Protein AF-A0A537W1S1-F1 (afdb_monomer)

Sequence (57 aa):
MTLHAGAYEVGVRELHDRLSEHLERVERGGEVVVTRRGRPIARLSAIDEQDPMQDLI

Radius of gyration: 12.82 Å; Cα contacts (8 Å, |Δi|>4): 68; chains: 1; bounding box: 22×29×35 Å

pLDDT: mean 82.07, std 18.46, range [32.5, 97.62]

Foldseek 3Di:
DPDPQPEDEDEPVRCVVPVVVVVVCQCVFHKYFYDHPNHTDDIGHHDDDDPVVVPPD

Mean predicted aligned error: 7.98 Å

Nearest PDB structures (foldseek):
  6jqy-assembly1_A  TM=9.419E-01  e=6.224E-04  Mycobacterium tuberculosis CDC1551
  3hs2-assembly4_H  TM=9.146E-01  e=1.484E-02  Punavirus P1
  2odk-assembly2_D  TM=8.709E-01  e=1.206E-02  Nitrosomonas europaea
  3hs2-assembly1_B  TM=9.073E-01  e=2.404E-02  Punavirus P1
  3uw6-assembly1_B  TM=5.266E-01  e=1.142E+00  Geobacillus stearothermophilus

Secondary structure (DSSP, 8-state):
-------EEEEHHHHHHTHHHHHHHHHTT-EEEEEETTEEEEEEE---S--TTTT--

Solvent-accessible surface area (backbone atoms only — not comparable to full-atom values): 3609 Å² total; per-residue (Å²): 137,83,80,77,71,75,62,45,81,40,42,59,66,58,44,6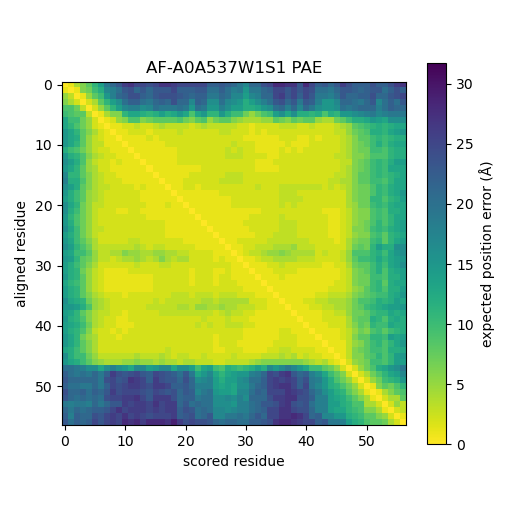5,78,42,41,69,67,54,48,57,42,15,67,72,70,31,37,38,35,33,18,59,95,88,37,80,76,49,74,48,58,49,90,66,103,69,61,83,76,72,77,78,119

Structure (mmCIF, N/CA/C/O backbone):
data_AF-A0A537W1S1-F1
#
_entry.id   AF-A0A537W1S1-F1
#
loop_
_atom_site.group_PDB
_atom_site.id
_atom_site.type_symbol
_atom_site.label_atom_id
_atom_site.label_alt_id
_atom_site.label_comp_id
_atom_site.label_asym_id
_atom_site.label_entity_id
_atom_site.label_seq_id
_atom_site.pdbx_PDB_ins_code
_atom_site.Cartn_x
_atom_site.Cartn_y
_atom_site.Cartn_z
_atom_site.occupancy
_atom_site.B_iso_or_equiv
_atom_site.auth_seq_id
_atom_site.auth_comp_id
_atom_site.auth_asym_id
_atom_site.auth_atom_id
_atom_site.pdbx_PDB_model_num
ATOM 1 N N . MET A 1 1 ? -7.920 -22.334 -10.244 1.00 32.50 1 MET A N 1
ATOM 2 C CA . MET A 1 1 ? -7.538 -21.832 -8.907 1.00 32.50 1 MET A CA 1
ATOM 3 C C . MET A 1 1 ? -6.570 -20.682 -9.117 1.00 32.50 1 MET A C 1
ATOM 5 O O . MET A 1 1 ? -5.384 -20.931 -9.268 1.00 32.50 1 MET A O 1
ATOM 9 N N . THR A 1 2 ? -7.057 -19.449 -9.233 1.00 39.78 2 THR A N 1
ATOM 10 C CA . THR A 1 2 ? -6.182 -18.278 -9.398 1.00 39.78 2 THR A CA 1
ATOM 11 C C . THR A 1 2 ? -5.906 -17.738 -7.999 1.00 39.78 2 THR A C 1
ATOM 13 O O . THR A 1 2 ? -6.832 -17.335 -7.291 1.00 39.78 2 T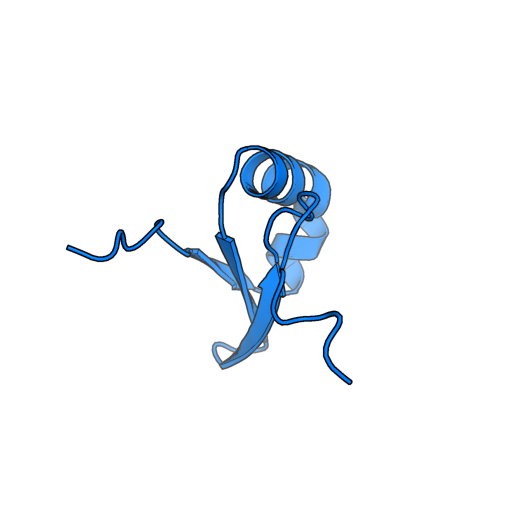HR A O 1
ATOM 16 N N . LEU A 1 3 ? -4.659 -17.902 -7.556 1.00 47.31 3 LEU A N 1
ATOM 17 C CA . LEU A 1 3 ? -4.192 -17.619 -6.201 1.00 47.31 3 LEU A CA 1
ATOM 18 C C . LEU A 1 3 ? -4.551 -16.182 -5.810 1.00 47.31 3 LEU A C 1
ATOM 20 O O . LEU A 1 3 ? -4.073 -15.229 -6.414 1.00 47.31 3 LEU A O 1
ATOM 24 N N . HIS A 1 4 ? -5.394 -16.042 -4.788 1.00 48.34 4 HIS A N 1
ATOM 25 C CA . HIS A 1 4 ? 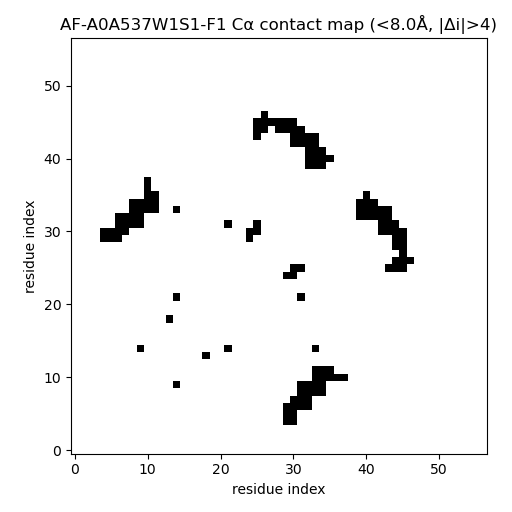-5.537 -14.791 -4.058 1.00 48.34 4 HIS A CA 1
ATOM 26 C C . HIS A 1 4 ? -4.261 -14.635 -3.226 1.00 48.34 4 HIS A C 1
ATOM 28 O O . HIS A 1 4 ? -4.205 -15.090 -2.083 1.00 48.34 4 HIS A O 1
ATOM 34 N N . ALA A 1 5 ? -3.201 -14.079 -3.814 1.00 56.25 5 ALA A N 1
ATOM 35 C CA . ALA A 1 5 ? -2.100 -13.560 -3.016 1.00 56.25 5 ALA A CA 1
ATOM 36 C C . ALA A 1 5 ? -2.710 -12.482 -2.107 1.00 56.25 5 ALA A C 1
ATOM 38 O O . ALA A 1 5 ? -3.342 -11.549 -2.595 1.00 56.25 5 ALA A O 1
ATOM 39 N N . GLY A 1 6 ? -2.663 -12.701 -0.792 1.00 65.62 6 GLY A N 1
ATOM 40 C CA . GLY A 1 6 ? -3.426 -11.936 0.192 1.00 65.62 6 GLY A CA 1
ATOM 41 C C . GLY A 1 6 ? -3.030 -10.464 0.220 1.00 65.62 6 GLY A C 1
ATOM 42 O O . GLY A 1 6 ? -2.138 -10.079 0.975 1.00 65.62 6 GLY A O 1
ATOM 43 N N . ALA A 1 7 ? -3.708 -9.649 -0.584 1.00 76.38 7 ALA A N 1
ATOM 44 C CA . ALA A 1 7 ? -3.618 -8.205 -0.502 1.00 76.38 7 ALA A CA 1
ATOM 45 C C . ALA A 1 7 ? -4.182 -7.752 0.851 1.00 76.38 7 ALA A C 1
ATOM 47 O O . ALA A 1 7 ? -5.289 -8.143 1.229 1.00 76.38 7 ALA A O 1
ATOM 48 N N . TYR A 1 8 ? -3.419 -6.948 1.589 1.00 89.75 8 TYR A N 1
ATOM 49 C CA . TYR A 1 8 ? -3.868 -6.365 2.855 1.00 89.75 8 TYR A CA 1
ATOM 50 C C . TYR A 1 8 ? -3.949 -4.845 2.749 1.00 89.75 8 TYR A C 1
ATOM 52 O O . TYR A 1 8 ? -3.226 -4.217 1.974 1.00 89.75 8 TYR A O 1
ATOM 60 N N . GLU A 1 9 ? -4.860 -4.253 3.518 1.00 93.81 9 GLU A N 1
ATOM 61 C CA . GLU A 1 9 ? -5.120 -2.819 3.479 1.00 93.81 9 GLU A CA 1
ATOM 62 C C . GLU A 1 9 ? -4.304 -2.070 4.529 1.00 93.81 9 GLU A C 1
ATOM 64 O O . GLU A 1 9 ? -4.241 -2.472 5.690 1.00 93.81 9 GLU A O 1
ATOM 69 N N . VAL A 1 10 ? -3.725 -0.941 4.127 1.00 95.94 10 VAL A N 1
ATOM 70 C CA . VAL A 1 10 ? -2.986 -0.030 5.004 1.00 95.94 10 VAL A CA 1
ATOM 71 C C . VAL A 1 10 ? -3.427 1.401 4.734 1.00 95.94 10 VAL A C 1
ATOM 73 O O . VAL A 1 10 ? -3.556 1.832 3.588 1.00 95.94 10 VAL A O 1
ATOM 76 N N . GLY A 1 11 ? -3.651 2.176 5.793 1.00 97.19 11 GLY A N 1
ATOM 77 C CA . GLY A 1 11 ? -3.940 3.602 5.664 1.00 97.19 11 GLY A CA 1
ATOM 78 C C . GLY A 1 11 ? -2.697 4.406 5.270 1.00 97.19 11 GLY A C 1
ATOM 79 O O . GLY A 1 11 ? -1.600 4.099 5.713 1.00 97.19 11 GLY A O 1
ATOM 80 N N . VAL A 1 12 ? -2.857 5.508 4.527 1.00 96.50 12 VAL A N 1
ATOM 81 C CA . VAL A 1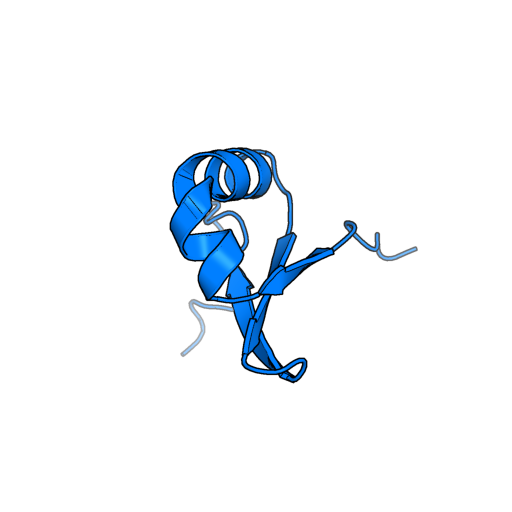 12 ? -1.733 6.383 4.104 1.00 96.50 12 VAL A CA 1
ATOM 82 C C . VAL A 1 12 ? -0.804 6.789 5.259 1.00 96.50 12 VAL A C 1
ATOM 84 O O . VAL A 1 12 ? 0.400 6.898 5.061 1.00 96.50 12 VAL A O 1
ATOM 87 N N . ARG A 1 13 ? -1.350 7.019 6.460 1.00 95.81 13 ARG A N 1
ATOM 88 C CA . ARG A 1 13 ? -0.548 7.374 7.643 1.00 95.81 13 ARG A CA 1
ATOM 89 C C . ARG A 1 13 ? 0.312 6.210 8.129 1.00 95.81 13 ARG A C 1
ATOM 91 O O . ARG A 1 13 ? 1.500 6.388 8.333 1.00 95.81 13 ARG A O 1
ATOM 98 N N . GLU A 1 14 ? -0.279 5.027 8.254 1.00 95.38 14 GLU A N 1
ATOM 99 C CA . GLU A 1 14 ? 0.444 3.827 8.678 1.00 95.38 14 GLU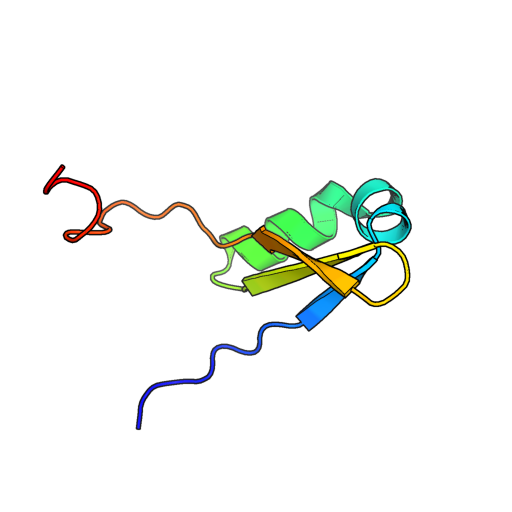 A CA 1
ATOM 100 C C . GLU A 1 14 ? 1.489 3.407 7.641 1.00 95.38 14 GLU A C 1
ATOM 102 O O . GLU A 1 14 ? 2.621 3.102 8.007 1.00 95.38 14 GLU A O 1
ATOM 107 N N . LEU A 1 15 ? 1.155 3.521 6.348 1.00 95.56 15 LEU A N 1
ATOM 108 C CA . LEU A 1 15 ? 2.113 3.302 5.267 1.00 95.56 15 LEU A CA 1
ATOM 109 C C . LEU A 1 15 ? 3.319 4.231 5.393 1.00 95.56 15 LEU A C 1
ATOM 111 O O . LEU A 1 15 ? 4.441 3.795 5.187 1.00 95.56 15 LEU A O 1
ATOM 115 N N . HIS A 1 16 ? 3.096 5.507 5.708 1.00 95.50 16 HIS A N 1
ATOM 116 C CA . HIS A 1 16 ? 4.174 6.473 5.888 1.00 95.50 16 HIS A CA 1
ATOM 117 C C . HIS A 1 16 ? 5.038 6.142 7.114 1.00 95.50 16 HIS A C 1
ATOM 119 O O . HIS A 1 16 ? 6.263 6.166 7.024 1.00 95.50 16 HIS A O 1
ATOM 125 N N . ASP A 1 17 ? 4.413 5.795 8.239 1.00 97.62 17 ASP A N 1
ATOM 126 C CA . ASP A 1 17 ? 5.114 5.528 9.499 1.00 97.62 17 ASP A CA 1
ATOM 127 C C . ASP A 1 17 ? 5.931 4.224 9.465 1.00 97.62 17 ASP A C 1
ATOM 129 O O . ASP A 1 17 ? 6.911 4.093 10.200 1.00 97.62 17 ASP A O 1
ATOM 133 N N . ARG A 1 18 ? 5.549 3.258 8.617 1.00 96.25 18 ARG A N 1
ATOM 134 C CA . ARG A 1 18 ? 6.195 1.936 8.498 1.00 96.25 18 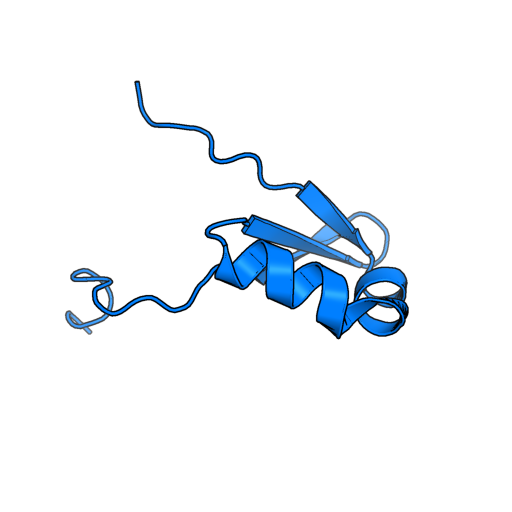ARG A CA 1
ATOM 135 C C . ARG A 1 18 ? 6.518 1.544 7.059 1.00 96.25 18 ARG A C 1
ATOM 137 O O . ARG A 1 18 ? 6.456 0.369 6.698 1.00 96.25 18 ARG A O 1
ATOM 144 N N . LEU A 1 19 ? 6.886 2.523 6.234 1.00 94.81 19 LEU A N 1
ATOM 145 C CA . LEU A 1 19 ? 7.060 2.323 4.793 1.00 94.81 19 LEU A CA 1
ATOM 146 C C . LEU A 1 19 ? 7.996 1.156 4.468 1.00 94.81 19 LEU A C 1
ATOM 148 O O . LEU A 1 19 ? 7.620 0.281 3.694 1.00 94.81 19 LEU A O 1
ATOM 152 N N . SER A 1 20 ? 9.174 1.109 5.092 1.00 96.00 20 SER A N 1
ATOM 153 C CA . SER A 1 20 ? 10.173 0.070 4.823 1.00 96.00 20 SER A CA 1
ATOM 154 C C . SER A 1 20 ? 9.650 -1.344 5.093 1.00 96.00 20 SER A C 1
ATOM 156 O O . SER A 1 20 ? 9.835 -2.220 4.259 1.00 96.00 20 SER A O 1
ATOM 158 N N . GLU A 1 21 ? 8.926 -1.565 6.197 1.00 94.75 21 GLU A N 1
ATOM 159 C CA . GLU A 1 21 ? 8.357 -2.883 6.536 1.00 94.75 21 GLU A CA 1
ATOM 160 C C . GLU A 1 21 ? 7.331 -3.340 5.487 1.00 94.75 21 GLU A C 1
ATOM 162 O O . GLU A 1 21 ? 7.289 -4.508 5.082 1.00 94.75 21 GLU A O 1
ATOM 167 N N . HIS A 1 22 ? 6.497 -2.407 5.022 1.00 94.19 22 HIS A N 1
ATOM 168 C CA . HIS A 1 22 ? 5.522 -2.692 3.978 1.00 94.19 22 HIS A CA 1
ATOM 169 C C . HIS A 1 22 ? 6.203 -2.987 2.638 1.00 94.19 22 HIS A C 1
ATOM 171 O O . HIS A 1 22 ? 5.790 -3.931 1.964 1.00 94.19 22 HIS A O 1
ATOM 177 N N . LEU A 1 23 ? 7.253 -2.240 2.279 1.00 92.62 23 LEU A N 1
ATOM 178 C CA . LEU A 1 23 ? 8.032 -2.467 1.060 1.00 92.62 23 LEU A CA 1
ATOM 179 C C . LEU A 1 23 ? 8.742 -3.824 1.076 1.00 92.62 23 LEU A C 1
ATOM 181 O O . LEU A 1 23 ? 8.604 -4.565 0.114 1.00 92.62 23 LEU A O 1
ATOM 185 N N . GLU A 1 24 ? 9.372 -4.228 2.179 1.00 93.12 24 GLU A N 1
ATOM 186 C CA . GLU A 1 24 ? 9.992 -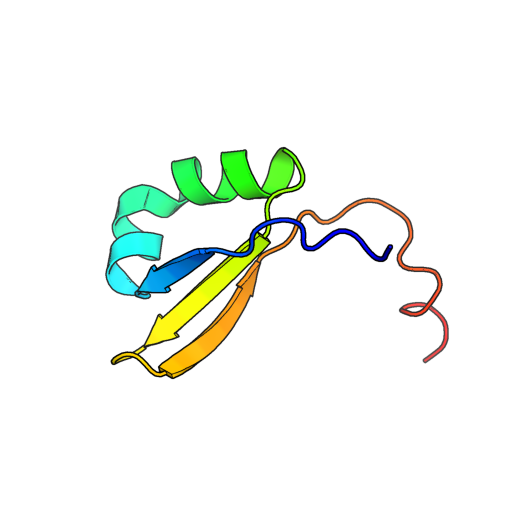5.560 2.292 1.00 93.1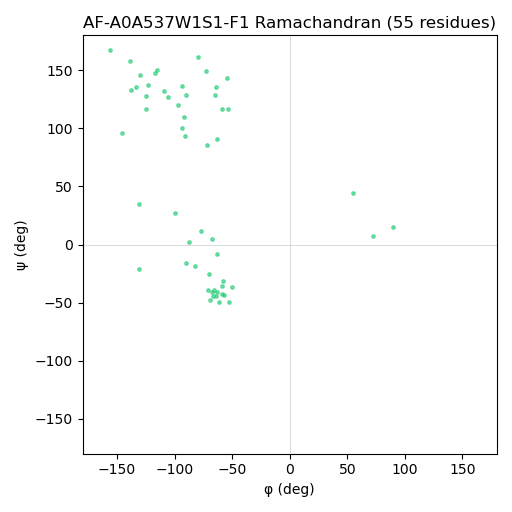2 24 GLU A CA 1
ATOM 187 C C . GLU A 1 24 ? 8.983 -6.697 2.079 1.00 93.12 24 GLU A C 1
ATOM 189 O O . GLU A 1 24 ? 9.304 -7.764 1.550 1.00 93.12 24 GLU A O 1
ATOM 194 N N . ARG A 1 25 ? 7.736 -6.510 2.532 1.00 89.44 25 ARG A N 1
ATOM 195 C CA . ARG A 1 25 ? 6.670 -7.489 2.297 1.00 89.44 25 ARG A CA 1
ATOM 196 C C . ARG A 1 25 ? 6.241 -7.499 0.834 1.00 89.44 25 ARG A C 1
ATOM 198 O O . ARG A 1 25 ? 5.971 -8.576 0.310 1.00 89.44 25 ARG A O 1
ATOM 205 N N . VAL A 1 26 ? 6.170 -6.327 0.208 1.00 92.06 26 VAL A N 1
ATOM 206 C CA . VAL A 1 26 ? 5.882 -6.177 -1.220 1.00 92.06 26 VAL A CA 1
ATOM 207 C C . VAL A 1 26 ? 6.961 -6.863 -2.056 1.00 92.06 26 VAL A C 1
ATOM 209 O O . VAL A 1 26 ? 6.626 -7.713 -2.869 1.00 92.06 26 VAL A O 1
ATOM 212 N N . GLU A 1 27 ? 8.240 -6.599 -1.788 1.00 89.69 27 GLU A N 1
ATOM 213 C CA . GLU A 1 27 ? 9.397 -7.209 -2.464 1.00 89.69 27 GLU A CA 1
ATOM 214 C C . GLU A 1 27 ? 9.420 -8.738 -2.352 1.00 89.69 27 GLU A C 1
ATOM 216 O O . GLU A 1 27 ? 9.833 -9.428 -3.276 1.00 89.69 27 GLU A O 1
ATOM 221 N N . ARG A 1 28 ? 8.902 -9.302 -1.255 1.00 89.00 28 ARG A N 1
ATOM 222 C CA . ARG A 1 28 ? 8.740 -10.758 -1.083 1.00 89.00 28 ARG A CA 1
ATOM 223 C C . ARG A 1 28 ? 7.543 -11.356 -1.842 1.00 89.00 28 ARG A C 1
ATOM 225 O O . ARG A 1 28 ? 7.177 -12.502 -1.583 1.00 89.00 28 ARG A O 1
ATOM 232 N N . GLY A 1 29 ? 6.925 -10.599 -2.748 1.00 86.06 29 GLY A N 1
ATOM 233 C CA . GLY A 1 29 ? 5.764 -11.012 -3.543 1.00 86.06 29 GLY A CA 1
ATOM 234 C C . GLY A 1 29 ? 4.412 -10.710 -2.890 1.00 86.06 29 GLY A C 1
ATOM 235 O O . GLY A 1 29 ? 3.393 -11.270 -3.290 1.00 86.06 29 GLY A O 1
ATOM 236 N N . GLY A 1 30 ? 4.387 -9.862 -1.860 1.00 86.44 30 GLY A N 1
ATOM 237 C CA . GLY A 1 30 ? 3.154 -9.386 -1.239 1.00 86.44 30 GLY A CA 1
ATOM 238 C C . GLY A 1 30 ? 2.483 -8.258 -2.028 1.00 86.44 30 GLY A C 1
ATOM 239 O O . GLY A 1 30 ? 3.112 -7.560 -2.820 1.00 86.44 30 GLY A O 1
ATOM 240 N N . GLU A 1 31 ? 1.199 -8.036 -1.751 1.00 90.69 31 GLU A N 1
ATOM 241 C CA . GLU A 1 31 ? 0.415 -6.934 -2.318 1.00 90.69 31 GLU A CA 1
ATOM 242 C C . GLU A 1 31 ? -0.170 -6.079 -1.182 1.00 90.69 31 GLU A C 1
ATOM 244 O O . GLU A 1 31 ? -0.640 -6.603 -0.167 1.00 90.69 31 GLU A O 1
ATOM 249 N N . VAL A 1 32 ? -0.127 -4.754 -1.330 1.00 94.00 32 VAL A N 1
ATOM 250 C CA . VAL A 1 32 ? -0.649 -3.791 -0.346 1.00 94.00 32 VAL A CA 1
ATOM 251 C C . VAL A 1 32 ? -1.646 -2.873 -1.021 1.00 94.00 32 VAL A C 1
ATOM 253 O O . VAL A 1 32 ? -1.318 -2.222 -2.009 1.00 94.00 32 VAL A O 1
ATOM 256 N N . VAL A 1 33 ? -2.842 -2.747 -0.457 1.00 95.62 33 VAL A N 1
ATOM 257 C CA . VAL A 1 33 ? -3.829 -1.747 -0.869 1.00 95.62 33 VAL A CA 1
ATOM 258 C C . VAL A 1 33 ? -3.734 -0.551 0.068 1.00 95.62 33 VAL A C 1
ATOM 260 O O . VAL A 1 33 ? -3.936 -0.658 1.275 1.00 95.62 33 VAL A O 1
ATOM 263 N N . VAL A 1 34 ? -3.442 0.619 -0.487 1.00 96.00 34 VAL A N 1
ATOM 264 C CA . VAL A 1 34 ? -3.328 1.858 0.283 1.00 96.00 34 VAL A CA 1
ATOM 265 C C . VAL A 1 34 ? -4.679 2.544 0.338 1.00 96.00 34 VAL A C 1
ATOM 267 O O . VAL A 1 34 ? -5.288 2.812 -0.700 1.00 96.00 34 VAL A O 1
ATOM 270 N N . THR A 1 35 ? -5.133 2.895 1.537 1.00 97.12 35 THR A N 1
ATOM 271 C CA . THR A 1 35 ? -6.417 3.558 1.758 1.00 97.12 35 THR A CA 1
ATOM 272 C C . THR A 1 35 ? -6.263 4.956 2.353 1.00 97.12 35 THR A C 1
ATOM 274 O O . THR A 1 35 ? -5.373 5.251 3.153 1.00 97.12 35 THR A O 1
ATOM 277 N N . ARG A 1 36 ? -7.182 5.858 2.005 1.00 96.56 36 ARG A N 1
ATOM 278 C CA . ARG A 1 36 ? -7.328 7.179 2.625 1.00 96.56 36 ARG A CA 1
ATOM 279 C C . ARG A 1 36 ? -8.757 7.335 3.119 1.00 96.56 36 ARG A C 1
ATOM 281 O O . ARG A 1 36 ? -9.687 7.354 2.319 1.00 96.56 36 ARG A O 1
ATOM 288 N N . ARG A 1 37 ? -8.929 7.476 4.439 1.00 94.50 37 ARG A N 1
ATOM 289 C CA . ARG A 1 37 ? -10.252 7.527 5.098 1.00 94.50 37 ARG A CA 1
ATOM 290 C C . ARG A 1 37 ? -11.121 6.303 4.745 1.00 94.50 37 ARG A C 1
ATOM 292 O O . ARG A 1 37 ? -12.283 6.459 4.386 1.00 94.50 37 ARG A O 1
ATOM 299 N N . GLY A 1 38 ? -10.519 5.110 4.780 1.00 91.94 38 GLY A N 1
ATOM 300 C CA . GLY A 1 38 ? -11.186 3.836 4.475 1.00 91.94 38 GLY A CA 1
ATOM 301 C C . GLY A 1 38 ? -11.505 3.606 2.996 1.00 91.94 38 GLY A C 1
ATOM 302 O O . GLY A 1 38 ? -12.195 2.652 2.667 1.00 91.94 38 GLY A O 1
ATOM 303 N N . ARG A 1 39 ? -11.042 4.480 2.092 1.00 95.69 39 ARG A N 1
ATOM 304 C CA . ARG A 1 39 ? -11.226 4.315 0.646 1.00 95.69 39 ARG A CA 1
ATOM 305 C C . ARG A 1 39 ? -9.911 3.896 -0.004 1.00 95.69 39 ARG A C 1
ATOM 307 O O . ARG A 1 39 ? -8.936 4.620 0.208 1.00 95.69 39 ARG A O 1
ATOM 314 N N . PRO A 1 40 ? -9.857 2.807 -0.784 1.00 95.62 40 PRO A N 1
ATOM 315 C CA . PRO A 1 40 ? -8.654 2.423 -1.517 1.00 95.62 40 PRO A CA 1
ATOM 316 C C . PRO A 1 40 ? -8.301 3.489 -2.560 1.00 95.62 40 PRO A C 1
ATOM 318 O O . PRO A 1 40 ? -9.180 4.024 -3.237 1.00 95.62 40 PRO A O 1
ATOM 321 N N . ILE A 1 41 ? -7.017 3.836 -2.648 1.00 96.62 41 ILE A N 1
ATOM 322 C CA . ILE A 1 41 ? -6.496 4.875 -3.549 1.00 96.62 41 ILE A CA 1
ATOM 323 C C . ILE A 1 41 ? -5.279 4.432 -4.361 1.00 96.62 41 ILE A C 1
ATOM 325 O O . ILE A 1 41 ? -4.987 5.055 -5.376 1.00 96.62 41 ILE A O 1
ATOM 329 N N . ALA A 1 42 ? -4.554 3.409 -3.914 1.00 94.88 42 ALA A N 1
ATOM 330 C CA . ALA A 1 42 ? -3.370 2.906 -4.596 1.00 94.88 42 ALA A CA 1
ATOM 331 C C . ALA A 1 42 ? -3.120 1.447 -4.223 1.00 94.88 42 ALA A C 1
ATOM 333 O O . ALA A 1 42 ? -3.698 0.927 -3.266 1.00 94.88 42 ALA A O 1
ATOM 334 N N . ARG A 1 43 ? -2.231 0.809 -4.977 1.00 93.12 43 ARG A N 1
ATOM 335 C CA . ARG A 1 43 ? -1.792 -0.558 -4.752 1.00 93.12 43 ARG A CA 1
ATOM 336 C C . ARG A 1 43 ? -0.288 -0.650 -4.958 1.00 93.12 43 ARG A C 1
ATOM 338 O O . ARG A 1 43 ? 0.208 -0.113 -5.942 1.00 93.12 43 ARG A O 1
ATOM 345 N N . LEU A 1 44 ? 0.407 -1.299 -4.033 1.00 92.25 44 LEU A N 1
ATOM 346 C CA . LEU A 1 44 ? 1.827 -1.614 -4.144 1.00 92.25 44 LEU A CA 1
ATOM 347 C C . LEU A 1 44 ? 1.977 -3.118 -4.349 1.00 92.25 44 LEU A C 1
ATOM 349 O O . LEU A 1 44 ? 1.391 -3.912 -3.613 1.00 92.25 44 LEU A O 1
ATOM 353 N N . SER A 1 45 ? 2.777 -3.482 -5.334 1.00 90.75 45 SER A N 1
ATOM 354 C CA . SER A 1 45 ? 3.177 -4.847 -5.660 1.00 90.75 45 SER A CA 1
ATOM 355 C C . SER A 1 45 ? 4.659 -4.828 -6.019 1.00 90.75 45 SER A C 1
ATOM 357 O O . SER A 1 45 ? 5.186 -3.766 -6.367 1.00 90.75 45 SER A O 1
ATOM 359 N N . ALA A 1 46 ? 5.336 -5.975 -5.904 1.00 89.69 46 ALA A N 1
ATOM 360 C CA . ALA A 1 46 ? 6.705 -6.086 -6.386 1.00 89.69 46 ALA A CA 1
ATOM 361 C C . ALA A 1 46 ? 6.754 -5.669 -7.857 1.00 89.69 46 ALA A C 1
ATOM 363 O O . ALA A 1 46 ? 5.826 -5.933 -8.628 1.00 89.69 46 ALA A O 1
ATOM 364 N N . ILE A 1 47 ? 7.837 -5.002 -8.221 1.00 84.19 47 ILE A N 1
ATOM 365 C CA . ILE A 1 47 ? 8.172 -4.738 -9.610 1.00 84.19 47 ILE A CA 1
ATOM 366 C C . ILE A 1 47 ? 9.101 -5.891 -9.994 1.00 84.19 47 ILE A C 1
ATOM 368 O O . ILE A 1 47 ? 10.257 -5.867 -9.593 1.00 84.19 47 ILE A O 1
ATOM 372 N N . ASP A 1 48 ? 8.602 -6.921 -10.681 1.00 71.44 48 ASP A N 1
ATOM 373 C CA . ASP A 1 48 ? 9.441 -8.026 -11.171 1.00 71.44 48 ASP A CA 1
ATOM 374 C C . ASP A 1 48 ? 9.184 -8.296 -12.667 1.00 71.44 48 ASP A C 1
ATOM 376 O O . ASP A 1 48 ? 8.077 -8.098 -13.168 1.00 71.44 48 ASP A O 1
ATOM 380 N N . GLU A 1 49 ? 10.245 -8.685 -13.378 1.00 56.84 49 GLU A N 1
ATOM 381 C CA . GLU A 1 49 ? 10.706 -8.169 -14.688 1.00 56.84 49 GLU A CA 1
ATOM 382 C C . GLU A 1 49 ? 9.854 -8.420 -15.947 1.00 56.84 49 GLU A C 1
ATOM 384 O O . GLU A 1 49 ? 10.269 -8.050 -17.044 1.00 56.84 49 GLU A O 1
ATOM 389 N N . GLN A 1 50 ? 8.671 -9.017 -15.856 1.00 52.31 50 GLN A N 1
ATOM 390 C CA . GLN A 1 50 ? 7.800 -9.194 -17.020 1.00 52.31 50 GLN A CA 1
ATOM 391 C C . GLN A 1 50 ? 6.347 -9.073 -16.597 1.00 52.31 50 GLN A C 1
ATOM 393 O O . GLN A 1 50 ? 5.713 -10.053 -16.210 1.00 52.31 50 GLN A O 1
ATOM 398 N N . ASP A 1 51 ? 5.787 -7.879 -16.749 1.00 56.69 51 ASP A N 1
ATOM 399 C CA . ASP A 1 51 ? 4.387 -7.809 -17.124 1.00 56.69 51 ASP A CA 1
ATOM 400 C C . ASP A 1 51 ? 4.327 -7.771 -18.658 1.00 56.69 51 ASP A C 1
ATOM 402 O O . ASP A 1 51 ? 4.448 -6.699 -19.256 1.00 56.69 51 ASP A O 1
ATOM 406 N N . PRO A 1 52 ? 4.185 -8.928 -19.334 1.00 54.62 52 PRO A N 1
ATOM 407 C CA . PRO A 1 52 ? 4.121 -8.975 -20.792 1.00 54.62 52 PRO A CA 1
ATOM 408 C C . PRO A 1 52 ? 2.901 -8.231 -21.359 1.00 54.62 52 PRO A C 1
ATOM 410 O O . PRO A 1 52 ? 2.805 -8.071 -22.573 1.00 54.62 52 PRO A O 1
ATOM 413 N N . MET A 1 53 ? 1.961 -7.781 -20.517 1.00 56.94 53 MET A N 1
ATOM 414 C CA . MET A 1 53 ? 0.838 -6.942 -20.929 1.00 56.94 53 MET A CA 1
ATOM 415 C C . MET A 1 53 ? 1.134 -5.436 -20.863 1.00 56.94 53 MET A C 1
ATOM 417 O O . MET A 1 53 ? 0.388 -4.674 -21.476 1.00 56.94 53 MET A O 1
ATOM 421 N N . GLN A 1 54 ? 2.187 -4.986 -20.171 1.00 54.91 54 GLN A N 1
ATOM 422 C CA . GLN A 1 54 ? 2.507 -3.553 -20.050 1.00 54.91 54 GLN A CA 1
ATOM 423 C C . GLN A 1 54 ? 3.281 -2.991 -21.256 1.00 54.91 54 GLN A C 1
ATOM 425 O O . GLN A 1 54 ? 3.253 -1.783 -21.471 1.00 54.91 54 GLN A O 1
ATOM 430 N N . ASP A 1 55 ? 3.907 -3.849 -22.068 1.00 55.62 55 ASP A N 1
ATOM 431 C CA . ASP A 1 55 ? 4.706 -3.466 -23.251 1.00 55.62 55 ASP A CA 1
ATOM 432 C C . ASP A 1 55 ? 3.876 -3.320 -24.552 1.00 55.62 55 ASP A C 1
ATOM 434 O O . ASP A 1 55 ? 4.420 -3.071 -25.624 1.00 55.62 55 ASP A O 1
ATOM 438 N N . LEU A 1 56 ? 2.546 -3.493 -24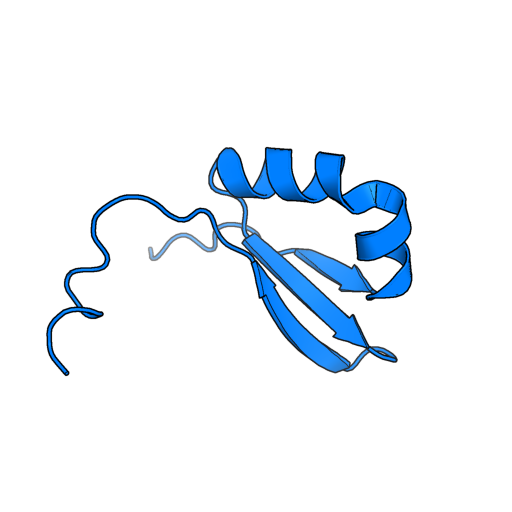.497 1.00 61.28 56 LEU A N 1
ATOM 439 C CA . LEU A 1 56 ? 1.668 -3.442 -25.682 1.00 61.28 56 LEU A CA 1
ATOM 440 C C . LEU A 1 56 ? 0.937 -2.094 -25.863 1.00 61.28 56 LEU A C 1
ATOM 442 O O . LEU A 1 56 ? -0.157 -2.066 -26.430 1.00 61.28 56 LEU A O 1
ATOM 446 N N . ILE A 1 57 ? 1.489 -0.980 -25.376 1.00 54.56 57 ILE A N 1
ATOM 447 C CA . ILE A 1 57 ? 0.885 0.358 -25.549 1.00 54.56 57 ILE A CA 1
ATOM 448 C C . ILE A 1 57 ? 1.740 1.230 -26.462 1.00 54.56 57 ILE A C 1
ATOM 450 O O . ILE A 1 57 ? 2.937 1.411 -26.157 1.00 54.56 57 ILE A O 1
#